Protein AF-A0A8T5QK24-F1 (afdb_monomer_lite)

pLDDT: mean 80.72, std 14.06, range [43.66, 94.0]

Sequence (50 aa):
MAKCPYCKLEVDFKNIEKEKRGIGILMQEIMYVCPHCRCILGVSRGKFTG

Radius of gyration: 12.57 Å; chains: 1; bounding box: 25×18×33 Å

Secondary structure (DSSP, 8-state):
-EE-TTT--EE-TTS-EEEEEEETTEEEEEEEE-TTT--EEEEEEPP---

Structure (mmCIF, N/CA/C/O backbone):
data_AF-A0A8T5QK24-F1
#
_entry.id   AF-A0A8T5QK24-F1
#
loop_
_atom_site.group_PDB
_atom_site.id
_atom_site.type_symbol
_atom_site.label_atom_id
_atom_site.label_alt_id
_atom_site.label_comp_id
_atom_site.label_asym_id
_atom_site.label_entity_id
_atom_site.label_seq_id
_atom_site.pdbx_PDB_ins_code
_atom_site.Cartn_x
_atom_site.Cartn_y
_atom_site.Cartn_z
_atom_site.occupancy
_atom_site.B_iso_or_equiv
_atom_site.auth_seq_id
_atom_site.auth_comp_id
_atom_site.auth_asym_id
_atom_site.auth_atom_id
_atom_site.pdbx_PDB_model_num
ATOM 1 N N . MET A 1 1 ? -0.185 8.673 10.037 1.00 75.19 1 MET A N 1
ATOM 2 C CA . MET A 1 1 ? -0.875 7.372 9.893 1.00 75.19 1 MET A CA 1
ATOM 3 C C . MET A 1 1 ? -2.111 7.578 9.036 1.00 75.19 1 MET A C 1
ATOM 5 O O . MET A 1 1 ? -2.674 8.667 9.076 1.00 75.19 1 MET A O 1
ATOM 9 N N . ALA A 1 2 ? -2.488 6.592 8.227 1.00 84.69 2 ALA A N 1
ATOM 10 C CA . ALA A 1 2 ? -3.710 6.627 7.425 1.00 84.69 2 ALA A CA 1
ATOM 11 C C . ALA A 1 2 ? -4.669 5.538 7.902 1.00 84.69 2 ALA A C 1
ATOM 13 O O . ALA A 1 2 ? -4.239 4.476 8.338 1.00 84.69 2 ALA A O 1
ATOM 14 N N . LYS A 1 3 ? -5.975 5.783 7.816 1.00 90.50 3 LYS A N 1
ATOM 15 C CA . LYS A 1 3 ? -6.982 4.780 8.163 1.00 90.50 3 LYS A CA 1
ATOM 16 C C . LYS A 1 3 ? -7.300 3.937 6.933 1.00 90.50 3 LYS A C 1
ATOM 18 O O . LYS A 1 3 ? -7.599 4.488 5.876 1.00 90.50 3 LYS A O 1
ATOM 23 N N . CYS A 1 4 ? -7.260 2.613 7.065 1.00 91.94 4 CYS A N 1
ATOM 24 C CA . CYS A 1 4 ? -7.697 1.729 5.990 1.00 91.94 4 CYS A CA 1
ATOM 25 C C . CYS A 1 4 ? -9.207 1.926 5.745 1.00 91.94 4 CYS A C 1
ATOM 27 O O . CYS A 1 4 ? -9.985 1.789 6.693 1.00 91.94 4 CYS A O 1
ATOM 29 N N . PRO A 1 5 ? -9.658 2.201 4.508 1.00 91.25 5 PRO A N 1
ATOM 30 C CA . PRO A 1 5 ? -11.080 2.394 4.218 1.00 91.25 5 PRO A CA 1
ATOM 31 C C . PRO A 1 5 ? -11.897 1.097 4.345 1.00 91.25 5 PRO A C 1
ATOM 33 O O . PRO A 1 5 ? -13.110 1.160 4.512 1.00 91.25 5 PRO A O 1
ATOM 36 N N . TYR A 1 6 ? -11.238 -0.067 4.315 1.00 92.81 6 TYR A N 1
ATOM 37 C CA . TYR A 1 6 ? -11.884 -1.380 4.376 1.00 92.81 6 TYR A CA 1
ATOM 38 C C . TYR A 1 6 ? -12.036 -1.882 5.817 1.00 92.81 6 TYR A C 1
ATOM 40 O O . TYR A 1 6 ? -13.149 -2.033 6.310 1.00 92.81 6 TYR A O 1
ATOM 48 N N . CYS A 1 7 ? -10.925 -2.100 6.528 1.00 94.00 7 CYS A N 1
ATOM 49 C CA . CYS A 1 7 ? -10.959 -2.641 7.893 1.00 94.00 7 CYS A CA 1
ATOM 50 C C . CYS A 1 7 ? -11.033 -1.575 8.990 1.00 94.00 7 CYS A C 1
ATOM 52 O O . CYS A 1 7 ? -11.155 -1.919 10.161 1.00 94.00 7 CYS A O 1
ATOM 54 N N . LYS A 1 8 ? -10.947 -0.284 8.635 1.00 92.94 8 LYS A N 1
ATOM 55 C CA . LYS A 1 8 ? -10.989 0.856 9.567 1.00 92.94 8 LYS A CA 1
ATOM 56 C C . LYS A 1 8 ? -9.854 0.887 10.602 1.00 92.94 8 LYS A C 1
ATOM 58 O O . LYS A 1 8 ? -9.876 1.756 11.469 1.00 92.94 8 LYS A O 1
ATOM 63 N N . LEU A 1 9 ? -8.859 0.007 10.497 1.00 91.81 9 LEU A N 1
ATOM 64 C CA . LEU A 1 9 ? -7.663 0.029 11.336 1.00 91.81 9 LEU A CA 1
ATOM 65 C C . LEU A 1 9 ? -6.668 1.081 10.845 1.00 91.81 9 LEU A C 1
ATOM 67 O O . LEU A 1 9 ? -6.644 1.447 9.664 1.00 91.81 9 LEU A O 1
ATOM 71 N N . GLU A 1 10 ? -5.842 1.563 11.766 1.00 92.44 10 GLU A N 1
ATOM 72 C CA . GLU A 1 10 ? -4.751 2.471 11.443 1.00 92.44 10 GLU A CA 1
ATOM 73 C C . GLU A 1 10 ? -3.617 1.723 10.741 1.00 92.44 10 GLU A C 1
ATOM 75 O O . GLU A 1 10 ? -3.191 0.635 11.136 1.00 92.44 10 GLU A O 1
ATOM 80 N N . VAL A 1 11 ? -3.139 2.331 9.663 1.00 90.06 11 VAL A N 1
ATOM 81 C CA . VAL A 1 11 ? -2.033 1.859 8.843 1.00 90.06 11 VAL A CA 1
ATOM 82 C C . VAL A 1 11 ? -0.923 2.894 8.937 1.00 90.06 11 VAL A C 1
ATOM 84 O O . VAL A 1 11 ? -1.100 4.076 8.615 1.00 90.06 11 VAL A O 1
ATOM 87 N N . ASP A 1 12 ? 0.241 2.447 9.391 1.00 89.75 12 ASP A N 1
ATOM 88 C CA . ASP A 1 12 ? 1.461 3.232 9.286 1.00 89.75 12 ASP A CA 1
ATOM 89 C C . ASP A 1 12 ? 2.050 3.045 7.884 1.00 89.75 12 ASP A C 1
ATOM 91 O O . ASP A 1 12 ? 2.234 1.922 7.417 1.00 89.75 12 ASP A O 1
ATOM 95 N N . PHE A 1 13 ? 2.383 4.150 7.221 1.00 81.94 13 PHE A N 1
ATOM 96 C CA . PHE A 1 13 ? 3.079 4.134 5.937 1.00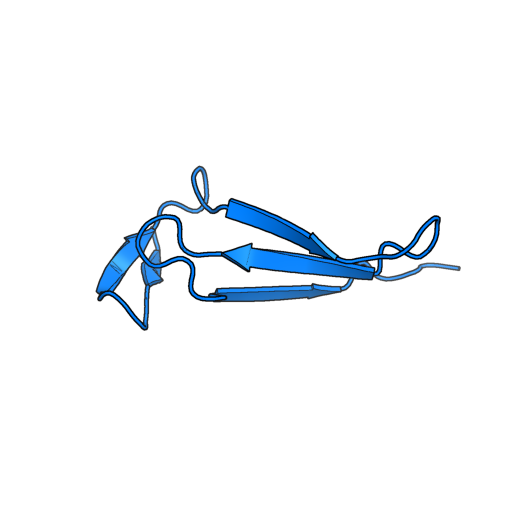 81.94 13 PHE A CA 1
ATOM 97 C C . PHE A 1 13 ? 4.462 3.477 6.027 1.00 81.94 13 PHE A C 1
ATOM 99 O O . PHE A 1 13 ? 4.969 3.009 5.008 1.00 81.94 13 PHE A O 1
ATOM 106 N N . LYS A 1 14 ? 5.068 3.412 7.221 1.00 85.19 14 LYS A N 1
ATOM 107 C CA . LYS A 1 14 ? 6.303 2.649 7.458 1.00 85.19 14 LYS A CA 1
ATOM 108 C C . LYS A 1 14 ? 6.094 1.134 7.364 1.00 85.19 14 LYS A C 1
ATOM 110 O O . LYS A 1 14 ? 6.991 0.442 6.900 1.00 85.19 14 LYS A O 1
ATOM 115 N N . ASN A 1 15 ? 4.910 0.648 7.744 1.00 83.69 15 ASN A N 1
ATOM 116 C CA . ASN A 1 15 ? 4.562 -0.777 7.807 1.00 83.69 15 ASN A CA 1
ATOM 117 C C . ASN A 1 15 ? 3.590 -1.204 6.695 1.00 83.69 15 ASN A C 1
ATOM 119 O O . ASN A 1 15 ? 3.006 -2.282 6.762 1.00 83.69 15 ASN A O 1
ATOM 123 N N . ILE A 1 16 ? 3.363 -0.350 5.694 1.00 87.81 16 ILE A N 1
ATOM 124 C CA . ILE A 1 16 ? 2.484 -0.681 4.575 1.00 87.81 16 ILE A CA 1
ATOM 125 C C . ILE A 1 16 ? 3.177 -1.703 3.670 1.00 87.81 16 ILE A C 1
ATOM 127 O O . ILE A 1 16 ? 4.313 -1.495 3.232 1.00 87.81 16 ILE A O 1
ATOM 131 N N . GLU A 1 17 ? 2.495 -2.809 3.387 1.00 89.75 17 GLU A N 1
ATOM 132 C CA . GLU A 1 17 ? 3.027 -3.836 2.499 1.00 89.75 17 GLU A CA 1
ATOM 133 C C . GLU A 1 17 ? 3.031 -3.321 1.059 1.00 89.75 17 GLU A C 1
ATOM 135 O O . GLU A 1 17 ? 2.127 -2.599 0.628 1.00 89.75 17 GLU A O 1
ATOM 140 N N . LYS A 1 18 ? 4.079 -3.663 0.309 1.00 88.75 18 LYS A N 1
ATOM 141 C CA . LYS A 1 18 ? 4.233 -3.274 -1.094 1.00 88.75 18 LYS A CA 1
ATOM 142 C C . LYS A 1 18 ? 4.439 -4.526 -1.924 1.00 88.75 18 LYS A C 1
ATOM 144 O O . LYS A 1 18 ? 5.516 -5.116 -1.888 1.00 88.75 18 LYS A O 1
ATOM 149 N N . GLU A 1 19 ? 3.430 -4.902 -2.693 1.00 87.12 19 GLU A N 1
ATOM 150 C CA . GLU A 1 19 ? 3.556 -5.973 -3.674 1.00 87.12 19 GLU A CA 1
ATOM 151 C C . GLU A 1 19 ? 3.973 -5.376 -5.014 1.00 87.12 19 GLU A C 1
ATOM 153 O O . GLU A 1 19 ? 3.416 -4.380 -5.473 1.00 87.12 19 GLU A O 1
ATOM 158 N N . LYS A 1 20 ? 4.976 -5.970 -5.654 1.00 81.31 20 LYS A N 1
ATOM 159 C CA . LYS A 1 20 ? 5.367 -5.588 -7.009 1.00 81.31 20 LYS A CA 1
ATOM 160 C C . LYS A 1 20 ? 4.806 -6.625 -7.966 1.00 81.31 20 LYS A C 1
ATOM 162 O O . LYS A 1 20 ? 5.104 -7.809 -7.817 1.00 81.31 20 LYS A O 1
ATOM 167 N N . ARG A 1 21 ? 4.007 -6.192 -8.940 1.00 74.44 21 ARG A N 1
ATOM 168 C CA . ARG A 1 21 ? 3.550 -7.061 -10.030 1.00 74.44 21 ARG A CA 1
ATOM 169 C C . ARG A 1 21 ? 4.217 -6.646 -11.336 1.00 74.44 21 ARG A C 1
ATOM 171 O O . ARG A 1 21 ? 4.152 -5.490 -11.748 1.00 74.44 21 ARG A O 1
ATOM 178 N N . GLY A 1 22 ? 4.872 -7.615 -11.970 1.00 68.94 22 GLY A N 1
ATOM 179 C CA . GLY A 1 22 ? 5.529 -7.471 -13.263 1.00 68.94 22 GLY A CA 1
ATOM 180 C C . GLY A 1 22 ? 6.233 -8.762 -13.671 1.00 68.94 22 GLY A C 1
ATOM 181 O O . GLY A 1 22 ? 6.696 -9.515 -12.816 1.00 68.94 22 GLY A O 1
ATOM 182 N N . ILE A 1 23 ? 6.284 -9.024 -14.975 1.00 58.31 23 ILE A N 1
ATOM 183 C CA . ILE A 1 23 ? 6.969 -10.181 -15.555 1.00 58.31 23 ILE A CA 1
ATOM 184 C C . ILE A 1 23 ? 8.271 -9.655 -16.179 1.00 58.31 23 ILE A C 1
ATOM 186 O O . ILE A 1 23 ? 8.241 -8.943 -17.181 1.00 58.31 23 ILE A O 1
ATOM 190 N N . GLY A 1 24 ? 9.418 -9.966 -15.571 1.00 63.09 24 GLY A N 1
ATOM 191 C CA . GLY A 1 24 ? 10.742 -9.592 -16.091 1.00 63.09 24 GLY A CA 1
ATOM 192 C C . GLY A 1 24 ? 11.091 -8.097 -15.979 1.00 63.09 24 GLY A C 1
ATOM 193 O O . GLY A 1 24 ? 10.755 -7.440 -14.999 1.00 63.09 24 GLY A O 1
ATOM 194 N N . ILE A 1 25 ? 11.799 -7.563 -16.984 1.00 57.91 25 ILE A N 1
ATOM 195 C CA . ILE A 1 25 ? 12.354 -6.186 -17.036 1.00 57.91 25 ILE A CA 1
ATOM 196 C C . ILE A 1 25 ? 11.245 -5.105 -17.039 1.00 57.91 25 ILE A C 1
ATOM 198 O O . ILE A 1 25 ? 11.489 -3.942 -16.726 1.00 57.91 25 ILE A O 1
ATOM 202 N N . LEU A 1 26 ? 9.998 -5.492 -17.315 1.00 59.59 26 LEU A N 1
ATOM 203 C CA . LEU A 1 26 ? 8.799 -4.652 -17.272 1.00 59.59 26 LEU A CA 1
ATOM 204 C C . LEU A 1 26 ? 8.126 -4.702 -15.890 1.00 59.59 26 LEU A C 1
ATOM 206 O O . LEU A 1 26 ? 6.942 -5.026 -15.768 1.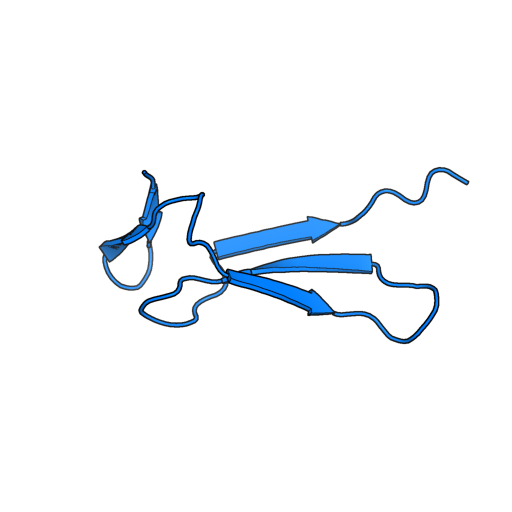00 59.59 26 LEU A O 1
ATOM 210 N N . MET A 1 27 ? 8.859 -4.394 -14.818 1.00 62.81 27 MET A N 1
ATOM 211 C CA . MET A 1 27 ? 8.224 -4.252 -13.506 1.00 62.81 27 MET A CA 1
ATOM 212 C C . MET A 1 27 ? 7.465 -2.923 -13.441 1.00 62.81 27 MET A C 1
ATOM 214 O O . MET A 1 27 ? 8.054 -1.872 -13.197 1.00 62.81 27 MET A O 1
ATOM 218 N N . GLN A 1 28 ? 6.161 -2.970 -13.722 1.00 64.50 28 GLN A N 1
ATOM 219 C CA . GLN A 1 28 ? 5.370 -1.774 -14.015 1.00 64.50 28 GLN A CA 1
ATOM 220 C C . GLN A 1 28 ? 4.595 -1.216 -12.815 1.00 64.50 28 GLN A C 1
ATOM 222 O O . GLN A 1 28 ? 4.339 -0.012 -12.801 1.00 64.50 28 GLN A O 1
ATOM 227 N N . GLU A 1 29 ? 4.235 -2.019 -11.802 1.00 78.81 29 GLU A N 1
ATOM 228 C CA . GLU A 1 29 ? 3.253 -1.579 -10.794 1.00 78.81 29 GLU A CA 1
ATOM 229 C C . GLU A 1 29 ? 3.625 -1.985 -9.356 1.00 78.81 29 GLU A C 1
ATOM 231 O O . GLU A 1 29 ? 3.856 -3.157 -9.049 1.00 78.81 29 GLU A O 1
ATOM 236 N N . ILE A 1 30 ? 3.670 -0.992 -8.461 1.00 86.56 30 ILE A N 1
ATOM 237 C CA . ILE A 1 30 ? 3.773 -1.151 -7.006 1.00 86.56 30 ILE A CA 1
ATOM 238 C C . ILE A 1 30 ? 2.364 -1.043 -6.428 1.00 86.56 30 ILE A C 1
ATOM 240 O O . ILE A 1 30 ? 1.731 0.006 -6.526 1.00 86.56 30 ILE A O 1
ATOM 244 N 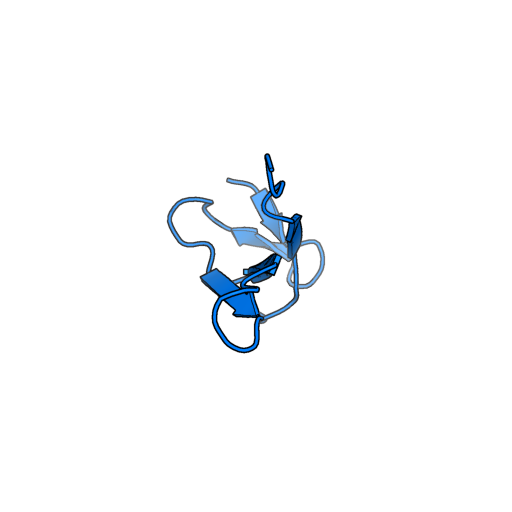N . MET A 1 31 ? 1.884 -2.103 -5.795 1.00 89.19 31 MET A N 1
ATOM 245 C CA . MET A 1 31 ? 0.603 -2.150 -5.099 1.00 89.19 31 MET A CA 1
ATOM 246 C C . MET A 1 31 ? 0.840 -1.954 -3.605 1.00 89.19 31 MET A C 1
ATOM 2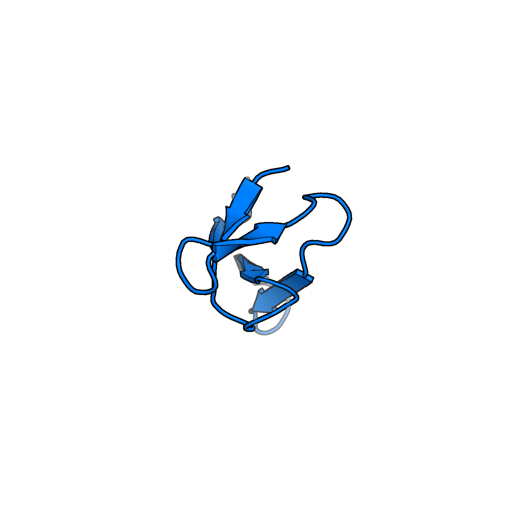48 O O . MET A 1 31 ? 1.610 -2.690 -2.995 1.00 89.19 31 MET A O 1
ATOM 252 N N . TYR A 1 32 ? 0.186 -0.962 -3.013 1.00 90.25 32 TYR A N 1
ATOM 253 C CA . TYR A 1 32 ? 0.188 -0.745 -1.571 1.00 90.25 32 TYR A CA 1
ATOM 254 C C . TYR A 1 32 ? -0.937 -1.564 -0.958 1.00 90.25 32 TYR A C 1
ATOM 256 O O . TYR A 1 32 ? -2.093 -1.419 -1.356 1.00 90.25 32 TYR A O 1
ATOM 264 N N . VAL A 1 33 ? -0.608 -2.405 0.010 1.00 92.00 33 VAL A N 1
ATOM 265 C CA . VAL A 1 33 ? -1.522 -3.377 0.607 1.00 92.00 33 VAL A CA 1
ATOM 266 C C . VAL A 1 33 ? -1.638 -3.108 2.106 1.00 92.00 33 VAL A C 1
ATOM 268 O O . VAL A 1 33 ? -0.660 -2.797 2.788 1.00 92.00 33 VAL A O 1
ATOM 271 N N . CYS A 1 34 ? -2.865 -3.172 2.626 1.00 92.62 34 CYS A N 1
ATOM 272 C CA . CYS A 1 34 ? -3.115 -3.034 4.056 1.00 92.62 34 CYS A CA 1
ATOM 273 C C . CYS A 1 34 ? -2.572 -4.262 4.811 1.00 92.62 34 CYS A C 1
ATOM 275 O O . CYS A 1 34 ? -3.026 -5.367 4.514 1.00 92.62 34 CYS A O 1
ATOM 277 N N . PRO A 1 35 ? -1.728 -4.093 5.846 1.00 91.75 35 PRO A N 1
ATOM 278 C CA . PRO A 1 35 ? -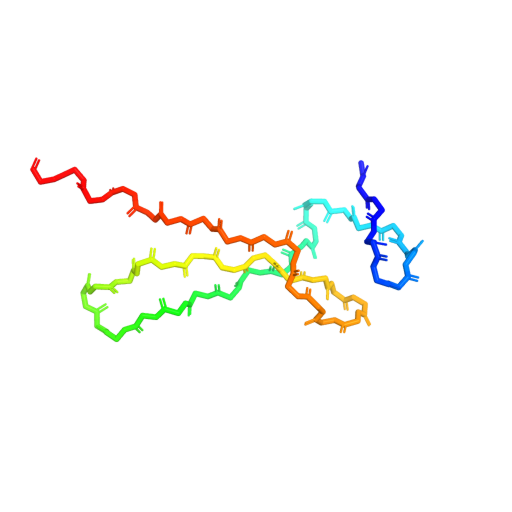1.154 -5.223 6.585 1.00 91.75 35 PRO A CA 1
ATOM 279 C C . PRO A 1 35 ? -2.188 -6.000 7.419 1.00 91.75 35 PRO A C 1
ATOM 281 O O . PRO A 1 35 ? -1.934 -7.123 7.832 1.00 91.75 35 PRO A O 1
ATOM 284 N N . HIS A 1 36 ? -3.365 -5.417 7.676 1.00 92.81 36 HIS A N 1
ATOM 285 C CA . HIS A 1 36 ? -4.383 -6.031 8.537 1.00 92.81 36 HIS A CA 1
ATOM 286 C C . HIS A 1 36 ? -5.400 -6.871 7.768 1.00 92.81 36 HIS A C 1
ATOM 288 O O . HIS A 1 36 ? -5.801 -7.935 8.220 1.00 92.81 36 HIS A O 1
ATOM 294 N N . CYS A 1 37 ? -5.863 -6.373 6.618 1.00 92.94 37 CYS A N 1
ATOM 295 C CA . CYS A 1 37 ? -6.934 -7.010 5.843 1.00 92.94 37 CYS A CA 1
ATOM 296 C C . CYS A 1 37 ? -6.526 -7.382 4.417 1.00 92.94 37 CYS A C 1
ATOM 298 O O . CYS A 1 37 ? -7.361 -7.865 3.658 1.00 92.94 37 CYS A O 1
ATOM 300 N N . ARG A 1 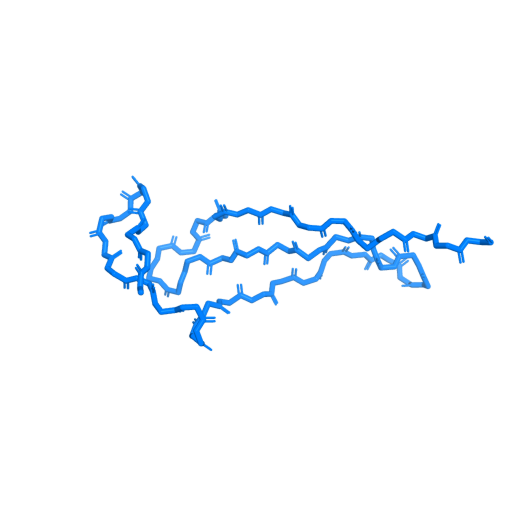38 ? -5.268 -7.124 4.036 1.00 91.50 38 ARG A N 1
ATOM 301 C CA . ARG A 1 38 ? -4.700 -7.404 2.709 1.00 91.50 38 ARG A CA 1
ATOM 302 C C . ARG A 1 38 ? -5.435 -6.760 1.528 1.00 91.50 38 ARG A C 1
ATOM 304 O O . ARG A 1 38 ? -5.229 -7.141 0.381 1.00 91.50 38 ARG A O 1
ATOM 311 N N . CYS A 1 39 ? -6.271 -5.754 1.780 1.00 91.56 39 CYS A N 1
ATOM 312 C CA . CYS A 1 39 ? -6.905 -4.978 0.718 1.00 91.56 39 CYS A CA 1
ATOM 313 C C . CYS A 1 39 ? -5.893 -4.041 0.048 1.00 91.56 39 CYS A C 1
ATOM 315 O O . CYS A 1 39 ? -5.027 -3.469 0.715 1.00 91.56 39 CYS A O 1
ATOM 317 N N . ILE A 1 40 ? -6.052 -3.836 -1.260 1.00 91.38 40 ILE A N 1
ATOM 318 C CA . ILE A 1 40 ? -5.239 -2.900 -2.042 1.00 91.38 40 ILE A CA 1
ATOM 319 C C . ILE A 1 40 ? -5.675 -1.468 -1.700 1.00 91.38 40 ILE A C 1
ATOM 321 O O . ILE A 1 40 ? -6.833 -1.090 -1.876 1.00 91.38 40 ILE A O 1
ATOM 325 N N . LEU A 1 41 ? -4.733 -0.683 -1.184 1.00 90.50 41 LEU A N 1
ATOM 326 C CA . LEU A 1 41 ? -4.905 0.714 -0.781 1.00 90.50 41 LEU A CA 1
ATOM 327 C C . LEU A 1 41 ? -4.536 1.697 -1.897 1.00 90.50 41 LEU A C 1
ATOM 329 O O . LEU A 1 41 ? -5.001 2.833 -1.893 1.00 90.50 41 LEU A O 1
ATOM 333 N N . GLY A 1 42 ? -3.712 1.273 -2.850 1.00 87.25 42 GLY A N 1
ATOM 334 C CA . GLY A 1 42 ? -3.340 2.090 -3.996 1.00 87.25 42 GLY A CA 1
ATOM 335 C C . GLY A 1 42 ? -2.367 1.372 -4.915 1.00 87.25 42 GLY A C 1
ATOM 336 O O . GLY A 1 42 ? -1.760 0.372 -4.536 1.00 87.25 42 GLY A O 1
ATOM 337 N N . VAL A 1 43 ? -2.203 1.904 -6.121 1.00 87.44 43 VAL A N 1
ATOM 338 C CA . VAL A 1 43 ? -1.229 1.421 -7.100 1.00 87.44 43 VAL A CA 1
ATOM 339 C C . VAL A 1 43 ? -0.382 2.593 -7.586 1.00 87.44 43 VAL A C 1
ATOM 341 O O . VAL A 1 43 ? -0.899 3.680 -7.833 1.00 87.44 43 VAL A O 1
ATOM 344 N N . SER A 1 44 ? 0.926 2.390 -7.694 1.00 82.75 44 SER A N 1
ATOM 345 C CA . SER A 1 44 ? 1.871 3.346 -8.264 1.00 82.75 44 SER A CA 1
ATOM 346 C C . SER A 1 44 ? 2.553 2.701 -9.458 1.00 82.75 44 SER A C 1
ATOM 348 O O . SER A 1 44 ? 3.129 1.619 -9.342 1.00 82.75 44 SER A O 1
ATOM 350 N N . ARG A 1 45 ? 2.470 3.358 -10.615 1.00 74.81 45 ARG A N 1
ATOM 351 C CA . ARG A 1 45 ? 3.148 2.915 -11.833 1.00 74.81 45 ARG A CA 1
ATOM 352 C C . ARG A 1 45 ? 4.513 3.583 -11.885 1.00 74.81 45 ARG A C 1
ATOM 354 O O . ARG A 1 45 ? 4.595 4.812 -11.839 1.00 74.81 45 ARG A O 1
ATOM 361 N N . GLY A 1 46 ? 5.581 2.794 -11.971 1.00 62.59 46 GLY A N 1
ATOM 362 C CA . GLY A 1 46 ? 6.906 3.347 -12.243 1.00 62.59 46 GLY A CA 1
ATOM 363 C C . GLY A 1 46 ? 6.879 4.006 -13.620 1.00 62.59 46 GLY A C 1
ATOM 364 O O . GLY A 1 46 ? 6.608 3.332 -14.611 1.00 62.59 46 GLY A O 1
ATOM 365 N N . LYS A 1 47 ? 7.098 5.324 -13.702 1.00 52.75 47 LYS A N 1
ATOM 366 C CA . LYS A 1 47 ? 7.257 5.991 -15.000 1.00 52.75 47 LYS A CA 1
ATOM 367 C C . LYS A 1 47 ? 8.503 5.420 -15.673 1.00 52.75 47 LYS A C 1
ATOM 369 O O . LYS A 1 47 ? 9.604 5.574 -15.155 1.00 52.75 47 LYS A O 1
ATOM 374 N N . PHE A 1 48 ? 8.316 4.784 -16.823 1.00 51.03 48 PHE A N 1
ATOM 375 C CA . PHE A 1 48 ? 9.391 4.491 -17.759 1.00 51.03 48 PHE A CA 1
ATOM 376 C C . PHE A 1 48 ? 9.806 5.831 -18.382 1.00 51.03 48 PHE A C 1
ATOM 378 O O . PHE A 1 48 ? 9.133 6.333 -19.279 1.00 51.03 48 PHE A O 1
ATOM 385 N N . THR A 1 49 ? 10.837 6.481 -17.844 1.00 49.47 49 THR A N 1
ATOM 386 C CA . THR A 1 49 ? 11.547 7.539 -18.573 1.00 49.47 49 THR A CA 1
ATOM 387 C C . THR A 1 49 ? 12.494 6.831 -19.532 1.00 49.47 49 THR A C 1
ATOM 389 O O . THR A 1 49 ? 13.587 6.434 -19.128 1.00 49.47 49 THR A O 1
ATOM 392 N N . GLY A 1 50 ? 11.989 6.552 -20.736 1.00 43.66 50 GLY A N 1
ATOM 393 C CA . GLY A 1 50 ? 12.819 6.212 -21.891 1.00 43.66 50 GLY A CA 1
ATOM 394 C C . GLY A 1 50 ? 13.518 7.444 -22.443 1.00 43.66 50 GLY A C 1
ATOM 395 O O . GLY A 1 50 ? 13.044 8.565 -22.144 1.00 43.66 50 GLY A O 1
#

Foldseek 3Di:
DDADPPPRDDDDPVPWDWDFDDDPPCRFKTFTAGPPPRDTPDIDGDDPPD